Protein AF-A0A2Z2HY18-F1 (afdb_monomer_lite)

Secondary structure (DSSP, 8-state):
-HHHHHHHHHHHHHHHHS-HHHHHHHHHHHHHTTTEEEEEEE-SSS-EEEEEE-TT--HHHHHHHHTHHHHHHHHHHHHHHHHHHH-TT--HHHHHHHHHHHHHHHSPPTTTTSPP-

Sequence (117 aa):
MIRRFVRFVCLLGTLLLVPAIVAHEATHYVFAKPVAEDVRLEVWPVPAVAVVWCADAPRWRCRLAKLAPTTVGVTMAPLVGSWLVLETSVHWTVAVLLVGYWTVYTIPSAGDLTVPE

Structure (mmCIF, N/CA/C/O backbone):
data_AF-A0A2Z2HY18-F1
#
_entry.id   AF-A0A2Z2HY18-F1
#
loop_
_atom_site.group_PDB
_atom_site.id
_atom_site.type_symbol
_atom_site.label_atom_id
_atom_site.label_alt_id
_atom_site.label_comp_id
_atom_site.label_asym_id
_atom_site.label_entity_id
_atom_site.label_seq_id
_atom_site.pdbx_PDB_ins_code
_atom_site.Cartn_x
_atom_site.Cartn_y
_atom_site.Cartn_z
_atom_site.occupancy
_atom_site.B_iso_or_equiv
_atom_site.auth_seq_id
_atom_site.auth_comp_id
_atom_site.auth_asym_id
_atom_site.auth_atom_id
_atom_site.pdbx_PDB_model_num
ATOM 1 N N . MET A 1 1 ? -25.260 -9.471 20.342 1.00 60.78 1 MET A N 1
ATOM 2 C CA . MET A 1 1 ? -23.944 -9.761 20.958 1.00 60.78 1 MET A CA 1
ATOM 3 C C . MET A 1 1 ? -23.047 -10.589 20.030 1.00 60.78 1 MET A C 1
ATOM 5 O O . MET A 1 1 ? -22.000 -10.096 19.640 1.00 60.78 1 MET A O 1
ATOM 9 N N . ILE A 1 2 ? -23.495 -11.759 19.554 1.00 68.56 2 ILE A N 1
ATOM 10 C CA . ILE A 1 2 ? -22.714 -12.691 18.704 1.00 68.56 2 ILE A CA 1
ATOM 11 C C . ILE A 1 2 ? -22.160 -12.059 17.408 1.00 68.56 2 ILE A C 1
ATOM 13 O O . ILE A 1 2 ? -20.977 -12.188 17.118 1.00 68.56 2 ILE A O 1
ATOM 17 N N . ARG A 1 3 ? -22.964 -11.297 16.649 1.00 67.88 3 ARG A N 1
ATOM 18 C CA . ARG A 1 3 ? -22.504 -10.656 15.394 1.00 67.88 3 ARG A CA 1
ATOM 19 C C . ARG A 1 3 ? -21.353 -9.654 15.581 1.00 67.88 3 ARG A C 1
ATOM 21 O O . ARG A 1 3 ? -20.535 -9.508 14.682 1.00 67.88 3 ARG A O 1
ATOM 28 N N . ARG A 1 4 ? -21.292 -8.964 16.728 1.00 63.72 4 ARG A N 1
ATOM 29 C CA . ARG A 1 4 ? -20.226 -7.992 17.038 1.00 63.72 4 ARG A CA 1
ATOM 30 C C . ARG A 1 4 ? -18.912 -8.702 17.363 1.00 63.72 4 ARG A C 1
ATOM 32 O O . ARG A 1 4 ? -17.870 -8.317 16.852 1.00 63.72 4 ARG A O 1
ATOM 39 N N . PHE A 1 5 ? -18.995 -9.795 18.119 1.00 61.53 5 PHE A N 1
ATOM 40 C CA . PHE A 1 5 ? -17.854 -10.651 18.434 1.00 61.53 5 PHE A CA 1
ATOM 41 C C . PHE A 1 5 ? -17.234 -11.284 17.177 1.00 61.53 5 PHE A C 1
ATOM 43 O O . PHE A 1 5 ? -16.023 -11.236 17.000 1.00 61.53 5 PHE A O 1
ATOM 50 N N . VAL A 1 6 ? -18.058 -11.782 16.249 1.00 69.81 6 VAL A N 1
ATOM 51 C CA . VAL A 1 6 ? -17.570 -12.340 14.975 1.00 69.81 6 VAL A CA 1
ATOM 52 C C . VAL A 1 6 ? -16.836 -11.284 14.142 1.00 69.81 6 VAL A C 1
ATOM 54 O O . VAL A 1 6 ? -15.741 -11.549 13.666 1.00 69.81 6 VAL A O 1
ATOM 57 N N . ARG A 1 7 ? -17.379 -10.063 14.014 1.00 69.38 7 ARG A N 1
ATOM 58 C CA . ARG A 1 7 ? -16.710 -8.965 13.286 1.00 69.38 7 ARG A CA 1
ATOM 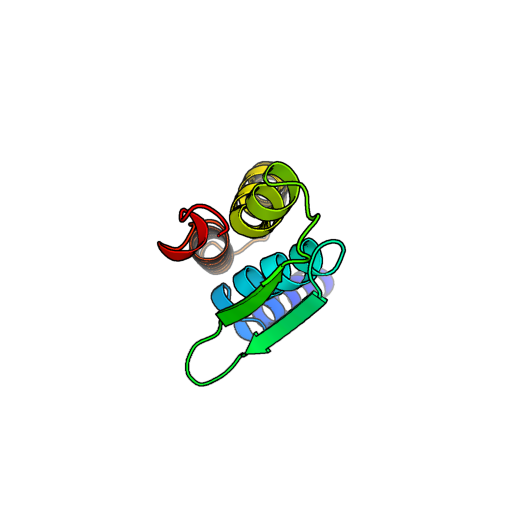59 C C . ARG A 1 7 ? -15.363 -8.589 13.902 1.00 69.38 7 ARG A C 1
ATOM 61 O O . ARG A 1 7 ? -14.406 -8.383 13.165 1.00 69.38 7 ARG A O 1
ATOM 68 N N . PHE A 1 8 ? -15.294 -8.531 15.230 1.00 64.88 8 PHE A N 1
ATOM 69 C CA . PHE A 1 8 ? -14.058 -8.274 15.966 1.00 64.88 8 PHE A CA 1
ATOM 70 C C . PHE A 1 8 ? -12.997 -9.346 15.683 1.00 64.88 8 PHE A C 1
ATOM 72 O O . PHE A 1 8 ? -11.874 -9.009 15.322 1.00 64.88 8 PHE A O 1
ATOM 79 N N . VAL A 1 9 ? -13.363 -10.629 15.783 1.00 66.06 9 VAL A N 1
ATOM 80 C CA . VAL A 1 9 ? -12.446 -11.750 15.518 1.00 66.06 9 VAL A CA 1
ATOM 81 C C . VAL A 1 9 ? -12.020 -11.785 14.053 1.00 66.06 9 VAL A C 1
ATOM 83 O O . VAL A 1 9 ? -10.849 -12.013 13.778 1.00 66.06 9 VAL A O 1
ATOM 86 N N . CYS A 1 10 ? -12.926 -11.509 13.112 1.00 71.94 10 CYS A N 1
ATOM 87 C CA . CYS A 1 10 ? -12.578 -11.419 11.696 1.00 71.94 10 CYS A CA 1
ATOM 88 C C . CYS A 1 10 ? -11.610 -10.266 11.422 1.00 71.94 10 CYS A C 1
ATOM 90 O O . CYS A 1 10 ? -10.628 -10.477 10.728 1.00 71.94 10 CYS A O 1
ATOM 92 N N . LEU A 1 11 ? -11.844 -9.071 11.977 1.00 68.38 11 LEU A N 1
ATOM 93 C CA . LEU A 1 11 ? -10.959 -7.922 11.773 1.00 68.38 11 LEU A CA 1
ATOM 94 C C . LEU A 1 11 ? -9.580 -8.166 12.392 1.00 68.38 11 LEU A C 1
ATOM 96 O O . LEU A 1 11 ? -8.569 -7.952 11.732 1.00 68.38 11 LEU A O 1
ATOM 100 N N . LEU A 1 12 ? -9.536 -8.658 13.631 1.00 66.25 12 LEU A N 1
ATOM 101 C CA . LEU A 1 12 ? -8.288 -9.016 14.299 1.00 66.25 12 LEU A CA 1
ATOM 102 C C . LEU A 1 12 ? -7.562 -10.139 13.547 1.00 66.25 12 LEU A C 1
ATOM 104 O O . LEU A 1 12 ? -6.358 -10.054 13.338 1.00 66.25 12 LEU A O 1
ATOM 108 N N . GLY A 1 13 ? -8.299 -11.149 13.084 1.00 63.59 13 GLY A N 1
ATOM 109 C CA . GLY A 1 13 ? -7.791 -12.213 12.227 1.00 63.59 13 GLY A CA 1
ATOM 110 C C . GLY A 1 13 ? -7.179 -11.657 10.947 1.00 63.59 13 GLY A C 1
ATOM 111 O O . GLY A 1 13 ? -6.036 -11.964 10.658 1.00 63.59 13 GLY A O 1
ATOM 112 N N . THR A 1 14 ? -7.869 -10.778 10.222 1.00 65.75 14 THR A N 1
ATOM 113 C CA . THR A 1 14 ? -7.335 -10.145 9.006 1.00 65.75 14 THR A CA 1
ATOM 114 C C . THR A 1 14 ? -6.068 -9.335 9.287 1.00 65.75 14 THR A C 1
ATOM 116 O O . THR A 1 14 ? -5.096 -9.473 8.550 1.00 65.75 14 THR A O 1
ATOM 119 N N . LEU A 1 15 ? -6.049 -8.543 10.366 1.00 66.88 15 LEU A N 1
ATOM 120 C CA . LEU A 1 15 ? -4.889 -7.732 10.763 1.00 66.88 15 LEU A CA 1
ATOM 121 C C . LEU A 1 15 ? -3.673 -8.580 11.165 1.00 66.88 15 LEU A C 1
ATOM 123 O O . LEU A 1 15 ? -2.539 -8.148 10.979 1.00 66.88 15 LEU A O 1
ATOM 127 N N . LEU A 1 16 ? -3.901 -9.769 11.730 1.00 64.38 16 LEU A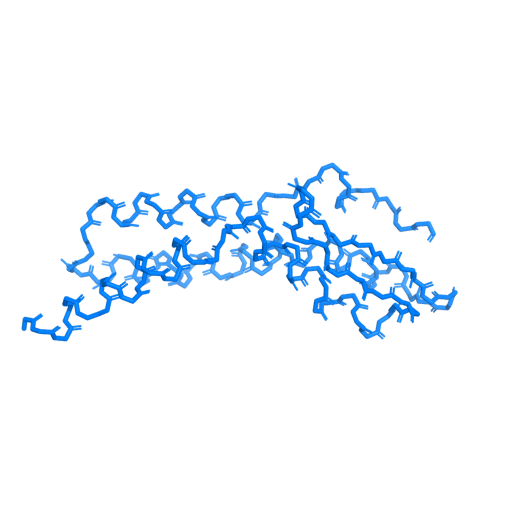 N 1
ATOM 128 C CA . LEU A 1 16 ? -2.844 -10.702 12.129 1.00 64.38 16 LEU A CA 1
ATOM 129 C C . LEU A 1 16 ? -2.402 -11.626 10.984 1.00 64.38 16 LEU A C 1
ATOM 131 O O . LEU A 1 16 ? -1.237 -12.009 10.929 1.00 64.38 16 LEU A O 1
ATOM 135 N N . LEU A 1 17 ? -3.319 -12.005 10.091 1.00 67.25 17 LEU A N 1
ATOM 136 C CA . LEU A 1 17 ? -3.074 -12.957 9.002 1.00 67.25 17 LEU A CA 1
ATOM 137 C C . LEU A 1 17 ? -2.425 -12.307 7.782 1.00 67.25 17 LEU A C 1
ATOM 139 O O . LEU A 1 17 ? -1.719 -12.988 7.042 1.00 67.25 17 LEU A O 1
ATOM 143 N N . VAL A 1 18 ? -2.650 -11.013 7.565 1.00 77.50 18 VAL A N 1
ATOM 144 C CA . VAL A 1 18 ? -1.997 -10.263 6.493 1.00 77.50 18 VAL A CA 1
ATOM 145 C C . VAL A 1 18 ? -1.169 -9.165 7.139 1.00 77.50 18 VAL A C 1
ATOM 147 O O . VAL A 1 18 ? -1.744 -8.169 7.549 1.00 77.50 18 VAL A O 1
ATOM 150 N N . PRO A 1 19 ? 0.161 -9.308 7.259 1.00 87.44 19 PRO A N 1
ATOM 151 C CA . PRO A 1 19 ? 1.005 -8.233 7.767 1.00 87.44 19 PRO A CA 1
ATOM 152 C C . PRO A 1 19 ? 0.867 -6.969 6.907 1.00 87.44 19 PRO A C 1
ATOM 154 O O . PRO A 1 19 ? 0.833 -7.057 5.680 1.00 87.44 19 PRO A O 1
ATOM 157 N N . ALA A 1 20 ? 0.850 -5.789 7.535 1.00 90.00 20 ALA A N 1
ATOM 158 C CA . ALA A 1 20 ? 0.663 -4.507 6.841 1.00 90.00 20 ALA A CA 1
ATOM 159 C C . ALA A 1 20 ? 1.647 -4.299 5.680 1.00 90.00 20 ALA A C 1
ATOM 161 O O . ALA A 1 20 ? 1.254 -3.832 4.616 1.00 90.00 20 ALA A O 1
ATOM 162 N N . ILE A 1 21 ? 2.901 -4.715 5.871 1.00 90.69 21 ILE A N 1
ATOM 163 C CA . ILE A 1 21 ? 3.952 -4.651 4.849 1.00 90.69 21 ILE A CA 1
ATOM 164 C C . ILE A 1 21 ? 3.606 -5.562 3.661 1.00 90.69 21 ILE A C 1
ATOM 166 O O . ILE A 1 21 ? 3.709 -5.150 2.517 1.00 90.69 21 ILE A O 1
ATOM 170 N N . VAL A 1 22 ? 3.101 -6.776 3.899 1.00 92.44 22 VAL A N 1
ATOM 171 C CA . VAL A 1 22 ? 2.680 -7.673 2.806 1.00 92.44 22 VAL A CA 1
ATOM 172 C C . VAL A 1 22 ? 1.511 -7.072 2.026 1.00 92.44 22 VAL A C 1
ATOM 174 O O . VAL A 1 22 ? 1.489 -7.151 0.802 1.00 92.44 22 VAL A O 1
ATOM 177 N N . ALA A 1 23 ? 0.548 -6.445 2.707 1.00 92.81 23 ALA A N 1
ATOM 178 C CA . ALA A 1 23 ? -0.552 -5.751 2.037 1.00 92.81 23 ALA A CA 1
ATOM 179 C C . ALA A 1 23 ? -0.073 -4.534 1.224 1.00 92.81 23 ALA A C 1
ATOM 181 O O . ALA A 1 23 ? -0.591 -4.283 0.132 1.00 92.81 23 ALA A O 1
ATOM 18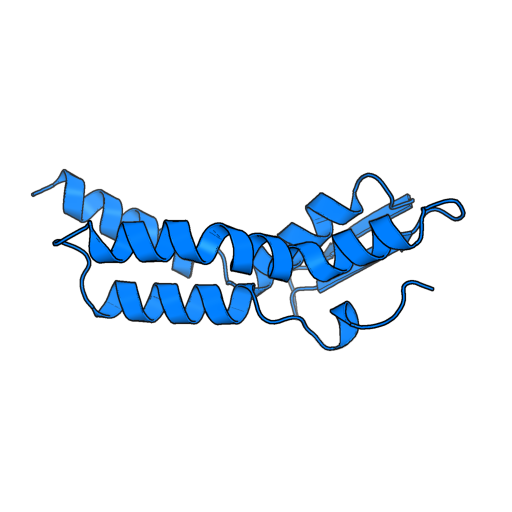2 N N . HIS A 1 24 ? 0.909 -3.796 1.744 1.00 94.94 24 HIS A N 1
ATOM 183 C CA . HIS A 1 24 ? 1.553 -2.677 1.058 1.00 94.94 24 HIS A CA 1
ATOM 184 C C . HIS A 1 24 ? 2.186 -3.154 -0.255 1.00 94.94 24 HIS A C 1
ATOM 186 O O . HIS A 1 24 ? 1.785 -2.719 -1.335 1.00 94.94 24 HIS A O 1
ATOM 192 N N . GLU A 1 25 ? 3.052 -4.162 -0.182 1.00 95.25 25 GLU A N 1
ATOM 193 C CA . GLU A 1 25 ? 3.700 -4.758 -1.352 1.00 95.25 25 GLU A CA 1
ATOM 194 C C . GLU A 1 25 ? 2.680 -5.369 -2.328 1.00 95.25 25 GLU A C 1
ATOM 196 O O . GLU A 1 25 ? 2.729 -5.138 -3.535 1.00 95.25 25 GLU A O 1
ATOM 201 N N . ALA A 1 26 ? 1.656 -6.067 -1.836 1.00 95.31 26 ALA A N 1
ATOM 202 C CA . ALA A 1 26 ? 0.593 -6.593 -2.694 1.00 95.31 26 ALA A CA 1
ATOM 203 C C . ALA A 1 26 ? -0.136 -5.485 -3.480 1.00 95.31 26 ALA A C 1
ATOM 205 O O . ALA A 1 26 ? -0.574 -5.709 -4.612 1.00 95.31 26 ALA A O 1
ATOM 206 N N . THR A 1 27 ? -0.239 -4.281 -2.919 1.00 96.50 27 THR A N 1
ATOM 207 C CA . THR A 1 27 ? -0.853 -3.140 -3.604 1.00 96.50 27 THR A CA 1
ATOM 208 C C . THR A 1 27 ? 0.043 -2.617 -4.724 1.00 96.50 27 THR A C 1
ATOM 210 O O . THR A 1 27 ? -0.462 -2.391 -5.826 1.00 96.50 27 THR A O 1
ATOM 213 N N . HIS A 1 28 ? 1.363 -2.526 -4.520 1.00 96.75 28 HIS A N 1
ATOM 214 C CA . HIS A 1 28 ? 2.297 -2.274 -5.628 1.00 96.75 28 HIS A CA 1
ATOM 215 C C . HIS A 1 28 ? 2.140 -3.310 -6.735 1.00 96.75 28 HIS A C 1
ATOM 217 O O . HIS A 1 28 ? 1.973 -2.946 -7.897 1.00 96.75 28 HIS A O 1
ATOM 223 N N . TYR A 1 29 ? 2.127 -4.593 -6.373 1.00 96.56 29 TYR A N 1
ATOM 224 C CA . TYR A 1 29 ? 2.008 -5.701 -7.316 1.00 96.56 29 TYR A CA 1
ATOM 225 C C . TYR A 1 29 ? 0.756 -5.573 -8.197 1.00 96.56 29 TYR A C 1
ATOM 227 O O . TYR A 1 29 ? 0.835 -5.669 -9.424 1.00 96.56 29 TYR A O 1
ATOM 235 N N . VAL A 1 30 ? -0.405 -5.302 -7.590 1.00 97.56 30 VAL A N 1
ATOM 236 C CA . VAL A 1 30 ? -1.674 -5.140 -8.317 1.00 97.56 30 VAL A CA 1
ATOM 237 C C . VAL A 1 30 ? -1.634 -3.944 -9.269 1.00 97.56 30 VAL A C 1
ATOM 239 O O . VAL A 1 30 ? -2.091 -4.064 -10.406 1.00 97.56 30 VAL A O 1
ATOM 242 N N . PHE A 1 31 ? -1.085 -2.806 -8.840 1.00 97.00 31 PHE A N 1
ATOM 243 C CA . PHE A 1 31 ? -1.042 -1.598 -9.668 1.00 97.00 31 PHE A CA 1
ATOM 244 C C . PHE A 1 31 ? 0.074 -1.612 -10.720 1.00 97.00 31 PHE A C 1
ATOM 246 O O . PHE A 1 31 ? -0.048 -0.927 -11.734 1.00 97.00 31 PHE A O 1
ATOM 253 N N . ALA A 1 32 ? 1.138 -2.388 -10.511 1.00 95.94 32 ALA A N 1
ATOM 254 C CA . ALA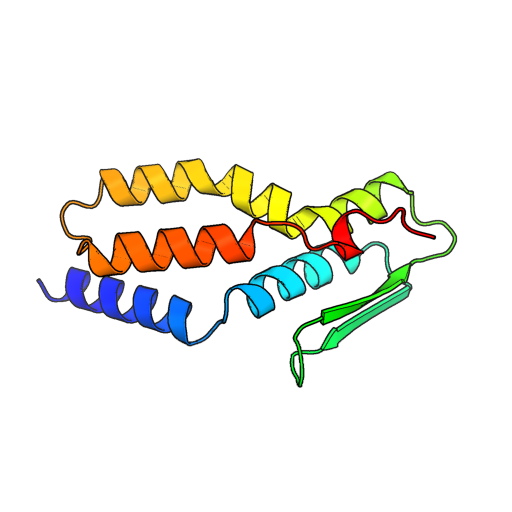 A 1 32 ? 2.229 -2.552 -11.468 1.00 95.94 32 ALA A CA 1
ATOM 255 C C . ALA A 1 32 ? 1.866 -3.519 -12.605 1.00 95.94 32 ALA A C 1
ATOM 257 O O . ALA A 1 32 ? 2.263 -3.282 -13.743 1.00 95.94 32 ALA A O 1
ATOM 258 N N . LYS A 1 33 ? 1.051 -4.554 -12.336 1.00 95.75 33 LYS A N 1
ATOM 259 C CA . LYS A 1 33 ? 0.617 -5.568 -13.320 1.00 95.75 33 LYS A CA 1
ATOM 260 C C . LYS A 1 33 ? 0.258 -5.046 -14.721 1.00 95.75 33 LYS A C 1
ATOM 262 O O . LYS A 1 33 ? 0.660 -5.679 -15.688 1.00 95.75 33 LYS A O 1
ATOM 267 N N . PRO A 1 34 ? -0.497 -3.944 -14.882 1.00 95.44 34 PRO A N 1
ATOM 268 C CA . PRO A 1 34 ? -0.910 -3.474 -16.206 1.00 95.44 34 PRO A CA 1
ATOM 269 C C . PRO A 1 34 ? 0.199 -2.796 -17.024 1.00 95.44 34 PRO A C 1
ATOM 271 O O . PRO A 1 34 ? -0.030 -2.473 -18.187 1.00 95.44 34 PRO A O 1
ATOM 274 N N . VAL A 1 35 ? 1.343 -2.481 -16.413 1.00 94.06 35 VAL A N 1
ATOM 275 C CA . VAL A 1 35 ? 2.426 -1.678 -17.016 1.00 94.06 35 VAL A CA 1
ATOM 276 C C . VAL A 1 35 ? 3.815 -2.296 -16.825 1.00 94.06 35 VAL A C 1
ATOM 278 O O . VAL A 1 35 ? 4.823 -1.661 -17.139 1.00 94.06 35 VAL A O 1
ATOM 281 N N . ALA A 1 36 ? 3.864 -3.515 -16.297 1.00 94.88 36 ALA A N 1
ATOM 282 C CA . ALA A 1 36 ? 5.074 -4.286 -16.084 1.00 94.88 36 ALA A CA 1
ATOM 283 C C . ALA A 1 36 ? 5.147 -5.440 -17.089 1.00 94.88 36 ALA A C 1
ATOM 285 O O . ALA A 1 36 ? 4.133 -6.063 -17.402 1.00 94.88 36 ALA A O 1
ATOM 286 N N . GLU A 1 37 ? 6.354 -5.719 -17.568 1.00 95.62 37 GLU A N 1
ATOM 287 C CA . GLU A 1 37 ? 6.675 -6.905 -18.360 1.00 95.62 37 GLU A CA 1
ATOM 288 C C . GLU A 1 37 ? 6.755 -8.143 -17.457 1.00 95.62 37 GLU A C 1
ATOM 290 O O . GLU A 1 37 ? 6.215 -9.198 -17.789 1.00 95.62 37 GLU A O 1
ATOM 295 N N . ASP A 1 38 ? 7.353 -7.985 -16.273 1.00 95.69 38 ASP A N 1
ATOM 296 C CA . ASP A 1 38 ? 7.343 -8.973 -15.195 1.00 95.69 38 ASP A CA 1
ATOM 297 C C . ASP A 1 38 ? 7.113 -8.266 -13.854 1.00 95.69 38 ASP A C 1
ATOM 299 O O . ASP A 1 38 ? 7.599 -7.158 -13.608 1.00 95.69 38 ASP A O 1
ATOM 303 N N . VAL A 1 39 ? 6.358 -8.907 -12.970 1.00 95.62 39 VAL A N 1
ATOM 304 C CA . VAL A 1 39 ? 6.104 -8.412 -11.621 1.00 95.62 39 VAL A CA 1
ATOM 305 C C . VAL A 1 39 ? 5.997 -9.583 -10.660 1.00 95.62 39 VAL A C 1
ATOM 307 O O . VAL A 1 39 ? 5.222 -10.522 -10.868 1.00 95.62 39 VAL A O 1
ATOM 310 N N . ARG A 1 40 ? 6.769 -9.527 -9.577 1.00 95.31 40 ARG A N 1
ATOM 311 C CA . ARG A 1 40 ? 6.854 -10.601 -8.586 1.00 95.31 40 ARG A CA 1
ATOM 312 C C . ARG A 1 40 ? 6.693 -10.030 -7.193 1.00 95.31 40 ARG A C 1
ATOM 314 O O . ARG A 1 40 ? 7.351 -9.060 -6.839 1.00 95.31 40 ARG A O 1
ATOM 321 N N . LEU A 1 41 ? 5.800 -10.646 -6.427 1.00 93.38 41 LEU A N 1
ATOM 322 C CA . LEU A 1 41 ? 5.640 -10.377 -5.006 1.00 93.38 41 LEU A CA 1
ATOM 323 C C . LEU A 1 41 ? 6.430 -11.431 -4.235 1.00 93.38 41 LEU A C 1
ATOM 325 O O . LEU A 1 41 ? 6.066 -12.609 -4.235 1.00 93.38 41 LEU A O 1
ATOM 329 N N . GLU A 1 42 ? 7.495 -11.001 -3.580 1.00 92.62 42 GLU A N 1
ATOM 330 C CA . GLU A 1 42 ? 8.259 -11.810 -2.643 1.00 92.62 42 GLU A CA 1
ATOM 331 C C . GLU A 1 42 ? 7.741 -11.515 -1.238 1.00 92.62 42 GLU A C 1
ATOM 333 O O . GLU A 1 42 ? 7.550 -10.363 -0.867 1.00 92.62 42 GLU A O 1
ATOM 338 N N . VAL A 1 43 ? 7.452 -12.555 -0.455 1.00 87.31 43 VAL A N 1
ATOM 339 C CA . VAL A 1 43 ? 6.910 -12.410 0.912 1.00 87.31 43 VAL A CA 1
ATOM 340 C C . VAL A 1 43 ? 7.920 -12.797 1.992 1.00 87.31 43 VAL A C 1
ATOM 342 O O . VAL A 1 43 ? 7.680 -12.561 3.173 1.00 87.31 43 VAL A O 1
ATOM 345 N N . TRP A 1 44 ? 9.043 -13.398 1.598 1.00 82.06 44 TRP A N 1
ATOM 346 C CA . TRP A 1 44 ? 10.081 -13.907 2.488 1.00 82.06 44 TRP A CA 1
ATOM 347 C C . TRP A 1 44 ? 11.457 -13.770 1.824 1.00 82.06 44 TRP A C 1
ATOM 349 O O . TRP A 1 44 ? 11.558 -14.076 0.636 1.00 82.06 44 TRP A O 1
ATOM 359 N N . PRO A 1 45 ? 12.527 -13.399 2.555 1.00 83.25 45 PRO A N 1
ATOM 360 C CA . PRO A 1 45 ? 12.594 -13.126 4.000 1.00 83.25 45 PRO A CA 1
ATOM 361 C C . PRO A 1 45 ? 12.084 -11.740 4.415 1.00 83.25 45 PRO A C 1
ATOM 363 O O . PRO A 1 45 ? 11.720 -11.544 5.571 1.00 83.25 45 PRO A O 1
ATOM 366 N N . VAL A 1 46 ? 12.030 -10.794 3.479 1.00 85.69 46 VAL A N 1
ATOM 367 C CA . VAL A 1 46 ? 11.458 -9.457 3.664 1.00 85.69 46 VAL A CA 1
ATOM 368 C C . VAL A 1 46 ? 10.477 -9.238 2.517 1.00 85.69 46 VAL A C 1
ATOM 370 O O . VAL A 1 46 ? 10.875 -9.465 1.375 1.00 85.69 46 VAL A O 1
ATOM 373 N N . PRO A 1 47 ? 9.213 -8.854 2.779 1.00 89.31 47 PRO A N 1
ATOM 374 C CA . PRO A 1 47 ? 8.268 -8.619 1.701 1.00 89.31 47 PRO A CA 1
ATOM 375 C C . PRO A 1 47 ? 8.747 -7.501 0.772 1.00 89.31 47 PRO A C 1
ATOM 377 O O . PRO A 1 47 ? 9.166 -6.451 1.256 1.00 89.31 47 PRO A O 1
ATOM 380 N N . ALA A 1 48 ? 8.681 -7.734 -0.535 1.00 91.00 48 ALA A N 1
ATOM 381 C CA . ALA A 1 48 ? 9.064 -6.772 -1.560 1.00 91.00 48 ALA A CA 1
ATOM 382 C C . ALA A 1 48 ? 8.367 -7.081 -2.891 1.00 91.00 48 ALA A C 1
ATOM 384 O O . ALA A 1 48 ? 8.083 -8.241 -3.207 1.00 91.00 48 ALA A O 1
ATOM 385 N N . VAL A 1 49 ? 8.152 -6.054 -3.710 1.00 93.12 49 VAL A N 1
ATOM 386 C CA . VAL A 1 49 ? 7.798 -6.221 -5.122 1.00 93.12 49 VAL A CA 1
ATOM 387 C C . VAL A 1 49 ? 8.984 -5.925 -6.026 1.00 93.12 49 VAL A C 1
ATOM 389 O O . VAL A 1 49 ? 9.489 -4.805 -6.081 1.00 93.12 49 VAL A O 1
ATOM 392 N N . ALA A 1 50 ? 9.367 -6.923 -6.818 1.00 92.56 50 ALA A N 1
ATOM 393 C CA . ALA A 1 50 ? 10.254 -6.741 -7.956 1.00 92.56 50 ALA A CA 1
ATOM 394 C C . ALA A 1 50 ? 9.417 -6.434 -9.205 1.00 92.56 50 ALA A C 1
ATOM 396 O O . ALA A 1 50 ? 8.486 -7.175 -9.532 1.00 92.56 50 ALA A O 1
ATOM 397 N N . VAL A 1 51 ? 9.749 -5.345 -9.903 1.00 93.56 51 VAL A N 1
ATOM 398 C CA . VAL A 1 51 ? 9.052 -4.917 -11.121 1.00 93.56 51 VAL A CA 1
ATOM 399 C C . VAL A 1 51 ? 10.051 -4.720 -12.250 1.00 93.56 51 VAL A C 1
ATOM 401 O O . VAL A 1 51 ? 11.009 -3.962 -12.106 1.00 93.56 51 VAL A O 1
ATOM 404 N N . VAL A 1 52 ? 9.781 -5.351 -13.387 1.00 94.94 52 VAL A N 1
ATOM 405 C CA . VAL A 1 52 ? 10.402 -5.040 -14.674 1.00 94.94 52 VAL A CA 1
ATOM 406 C C . VAL A 1 52 ? 9.374 -4.249 -15.473 1.00 94.94 52 VAL A C 1
ATOM 408 O O . VAL A 1 52 ? 8.356 -4.796 -15.893 1.00 94.94 52 VAL A O 1
ATOM 411 N N . TRP A 1 53 ? 9.578 -2.940 -15.616 1.00 94.06 53 TRP A N 1
ATOM 412 C CA . TRP A 1 53 ? 8.642 -2.073 -16.337 1.00 94.06 53 TRP A CA 1
ATOM 413 C C . TRP A 1 53 ? 8.714 -2.329 -17.843 1.00 94.06 53 TRP A C 1
ATOM 415 O O . TRP A 1 53 ? 9.795 -2.562 -18.377 1.00 94.06 53 TRP A O 1
ATOM 425 N N . CYS A 1 54 ? 7.583 -2.231 -18.548 1.00 94.19 54 CYS A N 1
ATOM 426 C CA . CYS A 1 54 ? 7.621 -2.239 -20.011 1.00 94.19 54 CYS A CA 1
ATOM 427 C C . CYS A 1 54 ? 8.420 -1.027 -20.520 1.00 94.19 54 CYS A C 1
ATOM 429 O O . CYS A 1 54 ? 8.250 0.076 -19.997 1.00 94.19 54 CYS A O 1
ATOM 431 N N . ALA A 1 55 ? 9.200 -1.196 -21.591 1.00 91.38 55 ALA A N 1
ATOM 432 C CA . ALA A 1 55 ? 10.006 -0.114 -22.172 1.00 91.38 55 ALA A CA 1
ATOM 433 C C . ALA A 1 55 ? 9.183 1.144 -22.532 1.00 91.38 55 ALA A C 1
ATOM 435 O O . ALA A 1 55 ? 9.640 2.268 -22.338 1.00 91.38 55 ALA A O 1
ATOM 436 N N . ASP A 1 56 ? 7.940 0.952 -22.985 1.00 93.50 56 ASP A N 1
ATOM 437 C CA . ASP A 1 56 ? 7.033 2.036 -23.387 1.00 93.50 56 ASP A CA 1
ATOM 438 C C . ASP A 1 56 ? 6.062 2.471 -22.271 1.00 93.50 56 ASP A C 1
ATOM 440 O O . ASP A 1 56 ? 5.111 3.225 -22.514 1.00 93.50 56 ASP A O 1
ATOM 444 N N . ALA 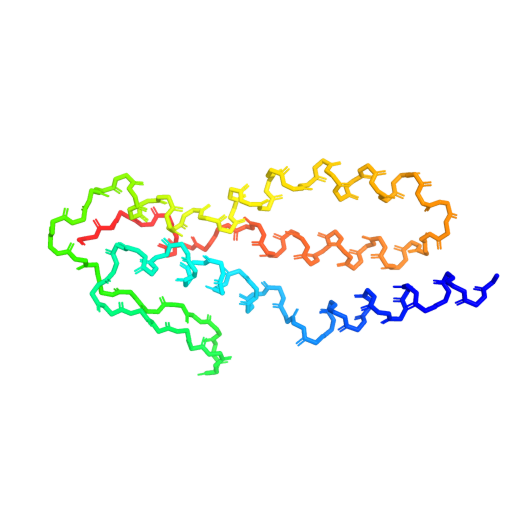A 1 57 ? 6.245 1.989 -21.036 1.00 92.56 57 ALA A N 1
ATOM 445 C CA . ALA A 1 57 ? 5.355 2.321 -19.932 1.00 92.56 57 ALA A CA 1
ATOM 446 C C . ALA A 1 57 ? 5.404 3.833 -19.627 1.00 92.56 57 ALA A C 1
ATOM 448 O O . ALA A 1 57 ? 6.468 4.392 -19.340 1.00 92.56 57 ALA A O 1
ATOM 449 N N . PRO A 1 58 ? 4.257 4.540 -19.618 1.00 92.94 58 PRO A N 1
ATOM 450 C CA . PRO A 1 58 ? 4.247 5.951 -19.264 1.00 92.94 58 PRO A CA 1
ATOM 451 C C . PRO A 1 58 ? 4.754 6.159 -17.832 1.00 92.94 58 PRO A C 1
ATOM 453 O O . PRO A 1 58 ? 4.177 5.624 -16.884 1.00 92.94 58 PRO A O 1
ATOM 456 N N . ARG A 1 59 ? 5.764 7.022 -17.650 1.00 92.06 59 ARG A N 1
ATOM 457 C CA . ARG A 1 59 ? 6.396 7.292 -16.339 1.00 92.06 59 ARG A CA 1
ATOM 458 C C . ARG A 1 59 ? 5.406 7.617 -15.219 1.00 92.06 59 ARG A C 1
ATOM 460 O O . ARG A 1 59 ? 5.638 7.266 -14.066 1.00 92.06 59 ARG A O 1
ATOM 467 N N . TRP A 1 60 ? 4.301 8.294 -15.536 1.00 93.19 60 TRP A N 1
ATOM 468 C CA . TRP A 1 60 ? 3.273 8.624 -14.548 1.00 93.19 60 TRP A CA 1
ATOM 469 C C . TRP A 1 60 ? 2.527 7.385 -14.031 1.00 93.19 60 TRP A C 1
ATOM 471 O O . TRP A 1 60 ? 2.163 7.362 -12.859 1.00 93.19 60 TRP A O 1
ATOM 481 N N . ARG A 1 61 ? 2.339 6.343 -14.857 1.00 93.88 61 ARG A N 1
ATOM 482 C CA . ARG A 1 61 ? 1.727 5.073 -14.432 1.00 93.88 61 ARG A CA 1
ATOM 483 C C . ARG A 1 61 ? 2.671 4.276 -13.545 1.00 93.88 61 ARG A C 1
ATOM 485 O O . ARG A 1 61 ? 2.228 3.765 -12.525 1.00 93.88 61 ARG A O 1
ATOM 492 N N . CYS A 1 62 ? 3.961 4.245 -13.877 1.00 94.50 62 CYS A N 1
ATOM 493 C CA . CYS A 1 62 ? 4.971 3.615 -13.025 1.00 94.50 62 CYS A CA 1
ATOM 494 C C . CYS A 1 62 ? 5.041 4.319 -11.661 1.00 94.50 62 CYS A C 1
ATOM 496 O O . CYS A 1 62 ? 5.002 3.668 -10.623 1.00 94.50 62 CYS A O 1
ATOM 498 N N . ARG A 1 63 ? 5.029 5.662 -11.640 1.00 93.44 63 ARG A N 1
ATOM 499 C CA . ARG A 1 63 ? 4.944 6.443 -10.391 1.00 93.44 63 ARG A CA 1
ATOM 500 C C . ARG A 1 63 ? 3.665 6.162 -9.606 1.00 93.44 63 ARG A C 1
ATOM 502 O O . ARG A 1 63 ? 3.731 6.029 -8.392 1.00 93.44 63 ARG A O 1
ATOM 509 N N . LEU A 1 64 ? 2.518 6.055 -10.279 1.00 93.88 64 LEU A N 1
ATOM 510 C CA . LEU A 1 64 ? 1.259 5.713 -9.618 1.00 93.88 64 LEU A CA 1
ATOM 511 C C . LEU A 1 64 ? 1.326 4.319 -8.985 1.00 93.88 64 LEU A C 1
ATOM 513 O O . LEU A 1 64 ? 0.906 4.170 -7.846 1.00 93.88 64 LEU A O 1
ATOM 517 N N . ALA A 1 65 ? 1.890 3.327 -9.677 1.00 95.31 65 ALA A N 1
ATOM 518 C CA . ALA A 1 65 ? 2.080 1.987 -9.127 1.00 95.31 65 ALA A CA 1
ATOM 519 C C . ALA A 1 65 ? 3.012 1.988 -7.903 1.00 95.31 65 ALA A C 1
ATOM 521 O O . ALA A 1 65 ? 2.699 1.352 -6.897 1.00 95.31 65 ALA A O 1
ATOM 522 N N . LYS A 1 66 ? 4.096 2.773 -7.942 1.00 94.44 66 LYS A N 1
ATOM 523 C CA . LYS A 1 66 ? 5.016 2.969 -6.808 1.00 94.44 66 LYS A CA 1
ATOM 524 C C . LYS A 1 66 ? 4.444 3.801 -5.662 1.00 94.44 66 LYS A C 1
ATOM 526 O O . LYS A 1 66 ? 4.968 3.738 -4.570 1.00 94.44 66 LYS A O 1
ATOM 531 N N . LEU A 1 67 ? 3.381 4.573 -5.869 1.00 95.88 67 LEU A N 1
ATOM 532 C CA . LEU A 1 67 ? 2.702 5.323 -4.801 1.00 95.88 67 LEU A CA 1
ATOM 533 C C . LEU A 1 67 ? 1.314 4.756 -4.486 1.00 95.88 67 LEU A C 1
ATOM 535 O O . LEU A 1 67 ? 0.536 5.382 -3.761 1.00 95.88 67 LEU A O 1
ATOM 539 N N . ALA A 1 68 ? 0.978 3.589 -5.039 1.00 96.00 68 ALA A N 1
ATOM 540 C CA . ALA A 1 68 ? -0.343 2.996 -4.912 1.00 96.00 68 ALA A CA 1
ATOM 541 C C . ALA A 1 68 ? -0.723 2.696 -3.452 1.00 96.00 68 ALA A C 1
ATOM 543 O O . ALA A 1 68 ? -1.826 3.091 -3.071 1.00 96.00 68 ALA A O 1
ATOM 544 N N . PRO A 1 69 ? 0.141 2.101 -2.602 1.00 96.06 69 PRO A N 1
ATOM 545 C CA . PRO A 1 69 ? -0.211 1.829 -1.208 1.00 96.06 69 PRO A CA 1
ATOM 546 C C . PRO A 1 69 ? -0.498 3.113 -0.439 1.00 96.06 69 PRO A C 1
ATOM 548 O O . PRO A 1 69 ? -1.532 3.216 0.216 1.00 96.06 69 PRO A O 1
ATOM 551 N N . THR A 1 70 ? 0.347 4.133 -0.607 1.00 95.06 70 THR A N 1
ATOM 552 C CA . THR A 1 70 ? 0.161 5.457 -0.006 1.00 95.06 70 THR A CA 1
ATOM 553 C C . THR A 1 70 ? -1.140 6.098 -0.466 1.00 95.06 70 THR A C 1
ATOM 555 O O . THR A 1 70 ? -1.922 6.581 0.350 1.00 95.06 70 THR A O 1
ATOM 558 N N . THR A 1 71 ? -1.409 6.076 -1.772 1.00 94.81 71 THR A N 1
ATOM 559 C CA . THR A 1 71 ? -2.619 6.677 -2.344 1.00 94.81 71 THR A CA 1
ATOM 560 C C . THR A 1 71 ? -3.865 5.968 -1.822 1.00 94.81 71 THR A C 1
ATOM 562 O O . THR A 1 71 ? -4.757 6.616 -1.280 1.00 94.81 71 THR A O 1
ATOM 565 N N . VAL A 1 72 ? -3.905 4.635 -1.901 1.00 94.56 72 VAL A N 1
ATOM 566 C CA . VAL A 1 72 ? -5.014 3.820 -1.387 1.00 94.56 72 VAL A CA 1
ATOM 567 C C . VAL A 1 72 ? -5.189 4.038 0.113 1.00 94.56 72 VAL A C 1
ATOM 569 O O . VAL A 1 72 ? -6.307 4.269 0.568 1.00 94.56 72 VAL A O 1
ATOM 572 N N . GLY A 1 73 ? -4.096 4.019 0.874 1.00 92.81 73 GLY A N 1
ATOM 573 C CA . GLY A 1 73 ? -4.085 4.205 2.320 1.00 92.81 73 GLY A CA 1
ATOM 574 C C . GLY A 1 73 ? -4.661 5.556 2.733 1.00 92.81 73 GLY A C 1
ATOM 575 O O . GLY A 1 73 ? -5.576 5.615 3.556 1.00 92.81 73 GLY A O 1
ATOM 576 N N . VAL A 1 74 ? -4.207 6.644 2.110 1.00 93.19 74 VAL A N 1
ATOM 577 C CA . VAL A 1 74 ? -4.718 7.996 2.382 1.00 93.19 74 VAL A CA 1
ATOM 578 C C . VAL A 1 74 ? -6.176 8.142 1.942 1.00 93.19 74 VAL A C 1
ATOM 580 O O . VAL A 1 74 ? -6.983 8.675 2.700 1.00 93.19 74 VAL A O 1
ATOM 583 N N . THR A 1 75 ? -6.551 7.652 0.756 1.00 92.88 75 THR A N 1
ATOM 584 C CA . THR A 1 75 ? -7.932 7.770 0.251 1.00 92.88 75 THR A CA 1
ATOM 585 C C . THR A 1 75 ? -8.931 6.973 1.088 1.00 92.88 75 THR A C 1
ATOM 587 O O . THR A 1 75 ? -10.062 7.416 1.283 1.00 92.88 75 THR A O 1
ATOM 590 N N . MET A 1 76 ? -8.531 5.816 1.613 1.00 88.69 76 MET A N 1
ATOM 591 C CA . MET A 1 76 ? -9.397 4.968 2.433 1.00 88.69 76 MET A CA 1
ATOM 592 C C . MET A 1 76 ? -9.397 5.372 3.920 1.00 88.69 76 MET A C 1
ATOM 594 O O . MET A 1 76 ? -10.331 5.011 4.638 1.00 88.69 76 MET A O 1
ATOM 598 N N . ALA A 1 77 ? -8.428 6.169 4.391 1.00 86.62 77 ALA A N 1
ATOM 599 C CA . ALA A 1 77 ? -8.339 6.595 5.792 1.00 86.62 77 ALA A CA 1
ATOM 600 C C . ALA A 1 77 ? -9.608 7.298 6.328 1.00 86.62 77 ALA A C 1
ATOM 602 O O . ALA A 1 77 ? -10.036 6.947 7.429 1.00 86.62 77 ALA A O 1
ATOM 603 N N . PRO A 1 78 ? -10.284 8.214 5.598 1.00 85.19 78 PRO A N 1
ATOM 604 C CA . PRO A 1 78 ? -11.537 8.816 6.061 1.00 85.19 78 PRO A CA 1
ATOM 605 C C . PRO A 1 78 ? -12.664 7.798 6.244 1.00 85.19 78 PRO A C 1
ATOM 607 O O . PRO A 1 78 ? -13.468 7.935 7.165 1.00 85.19 78 PRO A O 1
ATOM 610 N N . LEU A 1 79 ? -12.720 6.766 5.397 1.00 84.75 79 LEU A N 1
ATOM 611 C CA . LEU A 1 79 ? -13.727 5.707 5.490 1.00 84.75 79 LEU A CA 1
ATOM 612 C C . LEU A 1 79 ? -13.466 4.821 6.710 1.00 84.75 79 LEU A C 1
ATOM 614 O O . LEU A 1 79 ? -14.390 4.545 7.475 1.00 84.75 79 LEU A O 1
ATOM 618 N N . VAL A 1 80 ? -12.204 4.443 6.932 1.00 81.69 80 VAL A N 1
ATOM 619 C CA . VAL A 1 80 ? -11.779 3.679 8.115 1.00 81.69 80 VAL A CA 1
ATOM 620 C C . VAL A 1 80 ? -12.015 4.483 9.396 1.00 81.69 80 VAL A C 1
ATOM 622 O O . VAL A 1 80 ? -12.583 3.963 10.354 1.00 81.69 80 VAL A O 1
ATOM 625 N N . GLY A 1 81 ? -11.650 5.766 9.403 1.00 80.81 81 GLY A N 1
ATOM 626 C CA . GLY A 1 81 ? -11.862 6.671 10.531 1.00 80.81 81 GLY A CA 1
ATOM 627 C C . GLY A 1 81 ? -13.344 6.890 10.840 1.00 80.81 81 GLY A C 1
ATOM 628 O O . GLY A 1 81 ? -13.754 6.775 11.992 1.00 80.81 81 GLY A O 1
ATOM 629 N N . SER A 1 82 ? -14.172 7.123 9.818 1.00 81.62 82 SER A N 1
ATOM 630 C CA . SER A 1 82 ? -15.625 7.261 9.994 1.00 81.62 82 SER A CA 1
ATOM 631 C C . SER A 1 82 ? -16.245 5.976 10.539 1.00 81.62 82 SER A C 1
ATOM 633 O O . SER A 1 82 ? -17.076 6.027 11.442 1.00 81.62 82 SER A O 1
ATOM 635 N N . TRP A 1 83 ? -15.809 4.815 10.045 1.00 82.00 83 TRP A N 1
ATOM 636 C CA . TRP A 1 83 ? -16.256 3.526 10.566 1.00 82.00 83 TRP A CA 1
ATOM 637 C C . TRP A 1 83 ? -15.876 3.336 12.043 1.00 82.00 83 TRP A C 1
ATOM 639 O O . TRP A 1 83 ? -16.729 2.936 12.833 1.00 82.00 83 TRP A O 1
ATOM 649 N N . LEU A 1 84 ? -14.644 3.688 12.432 1.00 79.75 84 LEU A N 1
ATOM 650 C CA . LEU A 1 84 ? -14.184 3.631 13.826 1.00 79.75 84 LEU A CA 1
ATOM 651 C C . LEU A 1 84 ? -15.007 4.530 14.759 1.00 79.75 84 LEU A C 1
ATOM 653 O O . LEU A 1 84 ? -15.313 4.123 15.876 1.00 79.75 84 LEU A O 1
ATOM 657 N N . VAL A 1 85 ? -15.373 5.734 14.312 1.00 80.00 85 VAL A N 1
ATOM 658 C CA . VAL A 1 85 ? -16.164 6.688 15.112 1.00 80.00 85 VAL A CA 1
ATOM 659 C C . VAL A 1 85 ? -17.620 6.236 15.259 1.00 80.00 85 VAL A C 1
ATOM 661 O O . VAL A 1 85 ? -18.214 6.400 16.324 1.00 80.00 85 VAL A O 1
ATOM 664 N N . LEU A 1 86 ? -18.208 5.673 14.201 1.00 80.12 86 LEU A N 1
ATOM 665 C CA . LEU A 1 86 ? -19.616 5.263 14.189 1.00 80.12 86 LEU A CA 1
ATOM 666 C C . LEU A 1 86 ? -19.856 3.917 14.888 1.00 80.12 86 LEU A C 1
ATOM 668 O O . LEU A 1 86 ? -20.952 3.669 15.399 1.00 80.12 86 LEU A O 1
ATOM 672 N N . GLU A 1 87 ? -18.859 3.035 14.924 1.00 75.81 87 GLU A N 1
ATOM 673 C CA . GLU A 1 87 ? -18.973 1.734 15.578 1.00 75.81 87 GLU A CA 1
ATOM 674 C C . GLU A 1 87 ? -18.640 1.848 17.075 1.00 75.81 87 GLU A C 1
ATOM 676 O O . GLU A 1 87 ? -17.513 1.652 17.524 1.00 75.81 87 GLU A O 1
ATOM 681 N N . THR A 1 88 ? -19.678 2.087 17.880 1.00 64.06 88 THR A N 1
ATOM 682 C CA . THR A 1 88 ? -19.604 2.216 19.352 1.00 64.06 88 THR A CA 1
ATOM 683 C C . THR A 1 88 ? -19.128 0.954 20.084 1.00 64.06 88 THR A C 1
ATOM 685 O O . THR A 1 88 ? -18.989 0.962 21.306 1.00 64.06 88 THR A O 1
ATOM 688 N N . SER A 1 89 ? -18.901 -0.146 19.359 1.00 66.69 89 SER A N 1
ATOM 689 C CA . SER A 1 89 ? -18.440 -1.424 19.904 1.00 66.69 89 SER A CA 1
ATOM 690 C C . SER A 1 89 ? -16.985 -1.778 19.585 1.00 66.69 89 SER A C 1
ATOM 692 O O . SER A 1 89 ? -16.531 -2.852 19.985 1.00 66.69 89 SER A O 1
ATOM 694 N N . VAL A 1 90 ? -16.233 -0.905 18.902 1.00 67.50 90 VAL A N 1
ATOM 695 C CA . VAL A 1 90 ? -14.797 -1.134 18.693 1.00 67.50 90 VAL A CA 1
ATOM 696 C C . VAL A 1 90 ? -14.054 -0.927 20.010 1.00 67.50 90 VAL A C 1
ATOM 698 O O . VAL A 1 90 ? -14.018 0.166 20.568 1.00 67.50 90 VAL A O 1
ATOM 701 N N . HIS A 1 91 ? -13.426 -1.989 20.511 1.00 76.44 91 HIS A N 1
ATOM 702 C CA . HIS A 1 91 ? -12.504 -1.886 21.636 1.00 76.44 91 HIS A CA 1
ATOM 703 C C . HIS A 1 91 ? -11.300 -1.018 21.253 1.00 76.44 91 HIS A C 1
ATOM 705 O O . HIS A 1 91 ? -10.715 -1.209 20.186 1.00 76.44 91 HIS A O 1
ATOM 711 N N . TRP A 1 92 ? -10.872 -0.126 22.150 1.00 78.44 92 TRP A N 1
ATOM 712 C CA . TRP A 1 92 ? -9.722 0.762 21.935 1.00 78.44 92 TRP A CA 1
ATOM 713 C C . TRP A 1 92 ? -8.460 0.035 21.461 1.00 78.44 92 TRP A C 1
ATOM 715 O O . TRP A 1 92 ? -7.744 0.550 20.610 1.00 78.44 92 TRP A O 1
ATOM 725 N N . THR A 1 93 ? -8.220 -1.192 21.928 1.00 76.00 93 THR A N 1
ATOM 726 C CA . THR A 1 93 ? -7.108 -2.031 21.460 1.00 76.00 93 THR A CA 1
ATOM 727 C C . THR A 1 93 ? -7.164 -2.284 19.954 1.00 76.00 93 THR A C 1
ATOM 729 O O . THR A 1 93 ? -6.150 -2.167 19.278 1.00 76.00 93 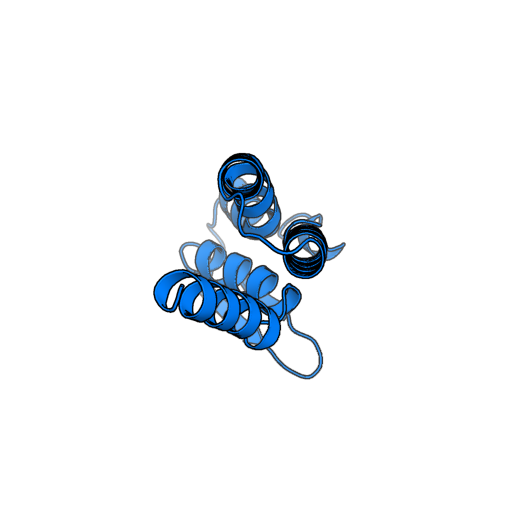THR A O 1
ATOM 732 N N . VAL A 1 94 ? -8.343 -2.580 19.402 1.00 78.31 94 VAL A N 1
ATOM 733 C CA . VAL A 1 94 ? -8.511 -2.786 17.957 1.00 78.31 94 VAL A CA 1
ATOM 734 C C . VAL A 1 94 ? -8.382 -1.482 17.193 1.00 78.31 94 VAL A C 1
ATOM 736 O O . VAL A 1 94 ? -7.775 -1.484 16.129 1.00 78.31 94 VAL A O 1
ATOM 739 N N . ALA A 1 95 ? -8.887 -0.373 17.735 1.00 81.00 95 ALA A N 1
ATOM 740 C CA . ALA A 1 95 ? -8.688 0.934 17.119 1.00 81.00 95 ALA A CA 1
ATOM 741 C C . ALA A 1 95 ? -7.189 1.273 17.012 1.00 81.00 95 ALA A C 1
ATOM 743 O O . ALA A 1 95 ? -6.724 1.644 15.939 1.00 81.00 95 ALA A O 1
ATOM 744 N N . VAL A 1 96 ? -6.417 1.063 18.084 1.00 83.75 96 VAL A N 1
ATOM 745 C CA . VAL A 1 96 ? -4.961 1.287 18.096 1.00 83.75 96 VAL A CA 1
ATOM 746 C C . VAL A 1 96 ? -4.241 0.358 17.119 1.00 83.75 96 VAL A C 1
ATOM 748 O O . VAL A 1 96 ? -3.410 0.825 16.342 1.00 83.75 96 VAL A O 1
ATOM 751 N N . LEU A 1 97 ? -4.573 -0.937 17.113 1.00 83.62 97 LEU A N 1
ATOM 752 C CA . LEU A 1 97 ? -3.980 -1.897 16.178 1.00 83.62 97 LEU A CA 1
ATOM 753 C C . LEU A 1 97 ? -4.293 -1.541 14.725 1.00 83.62 97 LEU A C 1
ATOM 755 O O . LEU A 1 97 ? -3.403 -1.598 13.883 1.00 83.62 97 LEU A O 1
ATOM 759 N N . LEU A 1 98 ? -5.531 -1.138 14.434 1.00 84.75 98 LEU A N 1
ATOM 760 C CA . LEU A 1 98 ? -5.943 -0.744 13.093 1.00 84.75 98 LEU A CA 1
ATOM 761 C C . LEU A 1 98 ? -5.231 0.535 12.651 1.00 84.75 98 LEU A C 1
ATOM 763 O O . LEU A 1 98 ? -4.738 0.584 11.533 1.00 84.75 98 LEU A O 1
ATOM 767 N N . VAL A 1 99 ? -5.117 1.540 13.523 1.00 85.81 99 VAL A N 1
ATOM 768 C CA . VAL A 1 99 ? -4.362 2.771 13.233 1.00 85.81 99 VAL A CA 1
ATOM 769 C C . VAL A 1 99 ? -2.885 2.465 12.985 1.00 85.81 99 VAL A C 1
ATOM 771 O O . VAL A 1 99 ? -2.319 2.957 12.008 1.00 85.81 99 VAL A O 1
ATOM 774 N N . GLY A 1 100 ? -2.260 1.628 13.818 1.00 88.00 100 GLY A N 1
ATOM 775 C CA . GLY A 1 100 ? -0.868 1.210 13.639 1.00 88.00 100 GLY A CA 1
ATOM 776 C C . GLY A 1 100 ? -0.661 0.452 12.328 1.00 88.00 100 GLY A C 1
ATOM 777 O O . GLY A 1 100 ? 0.206 0.814 11.536 1.00 88.00 100 GLY A O 1
ATOM 778 N N . TYR A 1 101 ? -1.516 -0.537 12.056 1.00 89.44 101 TYR A N 1
ATOM 779 C CA . TYR A 1 101 ? -1.536 -1.281 10.798 1.00 89.44 101 TYR A CA 1
ATOM 780 C C . TYR A 1 101 ? -1.646 -0.345 9.595 1.00 89.44 101 TYR A C 1
ATOM 782 O O . TYR A 1 101 ? -0.859 -0.427 8.656 1.00 89.44 101 TYR A O 1
ATOM 790 N N . TRP A 1 102 ? -2.610 0.574 9.643 1.00 89.38 102 TRP A N 1
ATOM 791 C CA . TRP A 1 102 ? -2.893 1.501 8.557 1.00 89.38 102 TRP A CA 1
ATOM 792 C C . TRP A 1 102 ? -1.736 2.464 8.307 1.00 89.38 102 TRP A C 1
ATOM 794 O O . TRP A 1 102 ? -1.408 2.766 7.162 1.00 89.38 102 TRP A O 1
ATOM 804 N N . THR A 1 103 ? -1.088 2.907 9.383 1.00 89.56 103 THR A N 1
ATOM 805 C CA . THR A 1 103 ? 0.107 3.751 9.322 1.00 89.56 103 THR A CA 1
ATOM 806 C C . THR A 1 103 ? 1.241 3.019 8.611 1.00 89.56 103 THR A C 1
ATOM 808 O O . THR A 1 103 ? 1.775 3.543 7.638 1.00 89.56 103 THR A O 1
ATOM 811 N N . VAL A 1 104 ? 1.554 1.785 9.024 1.00 91.31 104 VAL A N 1
ATOM 812 C CA . VAL A 1 104 ? 2.601 0.965 8.386 1.00 91.31 104 VAL A CA 1
ATOM 813 C C . VAL A 1 104 ? 2.268 0.683 6.920 1.00 91.31 104 VAL A C 1
ATOM 815 O O . VAL A 1 104 ? 3.142 0.781 6.071 1.00 91.31 104 VAL A O 1
ATOM 818 N N . TYR A 1 105 ? 1.005 0.390 6.608 1.00 92.69 105 TYR A N 1
ATOM 819 C CA . TYR A 1 105 ? 0.552 0.166 5.235 1.00 92.69 105 TYR A CA 1
ATOM 820 C C . TYR A 1 105 ? 0.676 1.415 4.345 1.00 92.69 105 TYR A C 1
ATOM 822 O O . TYR A 1 105 ? 0.915 1.293 3.150 1.00 92.69 105 TYR A O 1
ATOM 830 N N . THR A 1 106 ? 0.480 2.618 4.885 1.00 93.62 106 THR A N 1
ATOM 831 C CA . THR A 1 106 ? 0.367 3.845 4.073 1.00 93.62 106 THR A CA 1
ATOM 832 C C . THR A 1 106 ? 1.706 4.551 3.864 1.00 93.62 106 THR A C 1
ATOM 834 O O . THR A 1 106 ? 1.858 5.292 2.895 1.00 93.62 106 THR A O 1
ATOM 837 N N . ILE A 1 107 ? 2.664 4.390 4.778 1.00 93.31 107 ILE A N 1
ATOM 838 C CA . ILE A 1 107 ? 3.940 5.107 4.696 1.00 93.31 107 ILE A CA 1
ATOM 839 C C . ILE A 1 107 ? 4.770 4.544 3.534 1.00 93.31 107 ILE A C 1
ATOM 841 O O . ILE A 1 107 ? 5.033 3.343 3.528 1.00 93.31 107 ILE A O 1
ATOM 845 N N . PRO A 1 108 ? 5.208 5.387 2.578 1.00 92.94 108 PRO A N 1
ATOM 846 C CA . PRO A 1 108 ? 6.055 4.928 1.491 1.00 92.94 108 PRO A CA 1
ATOM 847 C C . PRO A 1 108 ? 7.452 4.553 1.994 1.00 92.94 108 PRO A C 1
ATOM 849 O O . PRO A 1 108 ? 8.027 5.232 2.854 1.00 92.94 108 PRO A O 1
ATOM 852 N N . SER A 1 109 ? 8.019 3.506 1.409 1.00 89.69 109 SER A N 1
ATOM 853 C CA . SER A 1 109 ? 9.422 3.138 1.568 1.00 89.69 109 SER A CA 1
ATOM 854 C C . SER A 1 109 ? 10.343 4.104 0.803 1.00 89.69 109 SER A C 1
ATOM 856 O O . SER A 1 109 ? 9.915 4.878 -0.055 1.00 89.69 109 SER A O 1
ATOM 858 N N . ALA A 1 110 ? 11.653 4.043 1.066 1.00 89.56 110 ALA A N 1
ATOM 859 C CA . ALA A 1 110 ? 12.623 4.794 0.265 1.00 89.56 110 ALA A CA 1
ATOM 860 C C . ALA A 1 110 ? 12.602 4.374 -1.218 1.00 89.56 110 ALA A C 1
ATOM 862 O O . ALA A 1 110 ? 12.820 5.213 -2.091 1.00 89.56 110 ALA A O 1
ATOM 863 N N . GLY A 1 111 ? 12.309 3.099 -1.503 1.00 86.69 111 GLY A N 1
ATOM 864 C CA . GLY A 1 111 ? 12.209 2.564 -2.861 1.00 86.69 111 GLY A CA 1
ATOM 865 C C . GLY A 1 111 ? 11.024 3.138 -3.636 1.00 86.69 111 GLY A C 1
ATOM 866 O O . GLY A 1 111 ? 11.147 3.420 -4.827 1.00 86.69 111 GLY A O 1
ATOM 867 N N . ASP A 1 112 ? 9.910 3.401 -2.961 1.00 90.00 112 ASP A N 1
ATOM 868 C CA . ASP A 1 112 ? 8.677 3.937 -3.556 1.00 90.00 112 ASP A CA 1
ATOM 869 C C . ASP A 1 112 ? 8.891 5.340 -4.122 1.00 90.00 112 ASP A C 1
ATOM 871 O O . ASP A 1 112 ? 8.327 5.716 -5.152 1.00 90.00 112 ASP A O 1
ATOM 875 N N . LEU A 1 113 ? 9.753 6.107 -3.453 1.00 91.12 113 LEU A N 1
ATOM 876 C CA . LEU A 1 113 ? 10.053 7.495 -3.776 1.00 91.12 113 LEU A CA 1
ATOM 877 C C . LEU A 1 113 ? 11.092 7.642 -4.895 1.00 91.12 113 LEU A C 1
ATOM 879 O O . LEU A 1 113 ? 11.274 8.748 -5.411 1.00 91.12 113 LEU A O 1
ATOM 883 N N . THR A 1 114 ? 11.773 6.563 -5.298 1.00 88.88 114 THR A N 1
ATOM 884 C CA . THR A 1 114 ? 12.740 6.640 -6.401 1.00 88.88 114 THR A CA 1
ATOM 885 C C . THR A 1 114 ? 12.033 6.769 -7.749 1.00 88.88 114 THR A C 1
ATOM 887 O O . THR A 1 114 ? 10.935 6.246 -7.972 1.00 88.88 114 THR A O 1
ATOM 890 N N . VAL A 1 115 ? 12.663 7.476 -8.687 1.00 78.62 115 VAL A N 1
ATOM 891 C CA . VAL A 1 115 ? 12.132 7.612 -10.046 1.00 78.62 115 VAL A CA 1
ATOM 892 C C . VAL A 1 115 ? 12.182 6.239 -10.734 1.00 78.62 115 VAL A C 1
ATOM 894 O O . VAL A 1 115 ? 13.188 5.553 -10.589 1.00 78.62 115 VAL A O 1
ATOM 897 N N . PRO A 1 116 ? 11.122 5.809 -11.444 1.00 73.25 116 PRO A N 1
ATOM 898 C CA . PRO A 1 116 ? 11.184 4.606 -12.271 1.00 73.25 116 PRO A CA 1
ATOM 899 C C . PRO A 1 116 ? 12.248 4.803 -13.358 1.00 73.25 116 PRO A C 1
ATOM 901 O O . PRO A 1 116 ? 12.142 5.773 -14.118 1.00 73.25 116 PRO A O 1
ATOM 904 N N . GLU A 1 117 ? 13.266 3.942 -13.362 1.00 65.25 117 GLU A N 1
ATOM 905 C CA . GLU A 1 117 ? 14.282 3.863 -14.421 1.00 65.25 117 GLU A CA 1
ATOM 906 C C . GLU A 1 117 ? 13.695 3.262 -15.700 1.00 65.25 117 GLU A C 1
ATOM 908 O O . GLU A 1 117 ? 12.862 2.331 -15.584 1.00 65.25 117 GLU A O 1
#

Foldseek 3Di:
DVVLVVVQCVLVCVCVVQQLQLVLQVQLQVLLVVFFPDWDFDVPPHTHIDTHGDPPRDQVSNLCSLQRQQVCLVVCVVVVVVCVVPPPSDDVVSVVSVVVSSVSSNDHDPVSPDRDD

Radius of gyration: 16.51 Å; chains: 1; bounding box: 38×23×45 Å

Organism: NCBI:txid745377

pLDDT: mean 85.57, std 10.65, range [60.78, 97.56]